Protein AF-A0A2R5G4H1-F1 (afdb_monomer_lite)

Foldseek 3Di:
DVVVVVVVVVVVLLVVLCVQLVVLVVLLVVCCVPPNCPDPSSVVSVVVSLLSSCVRQPVPLSCQAVNDPDHLVVVVVCVVPPPDDPDDDDDDSPPSSVVSVVVSVVSVVVSD

Radius of gyration: 16.85 Å; chains: 1; bounding box: 30×51×39 Å

pLDDT: mean 74.53, std 14.51, range [41.81, 90.62]

Organism: NCBI:txid2315210

Structure (mmCIF, N/CA/C/O backbone):
data_AF-A0A2R5G4H1-F1
#
_entry.id   AF-A0A2R5G4H1-F1
#
loop_
_atom_site.group_PDB
_atom_site.id
_atom_site.type_symbol
_atom_site.label_atom_id
_atom_site.label_alt_id
_atom_site.label_comp_id
_atom_site.label_asym_id
_atom_site.label_entity_id
_atom_site.label_seq_id
_atom_site.pdbx_PDB_ins_code
_atom_site.Cartn_x
_atom_site.Cartn_y
_atom_site.Cartn_z
_atom_site.occupancy
_atom_site.B_iso_or_equiv
_atom_site.auth_seq_id
_atom_site.auth_comp_id
_atom_site.auth_asym_id
_atom_site.auth_atom_id
_atom_site.pdbx_PDB_model_num
ATOM 1 N N . MET A 1 1 ? -12.352 -25.329 21.732 1.00 49.25 1 MET A N 1
ATOM 2 C CA . MET A 1 1 ? -12.285 -25.349 20.250 1.00 49.25 1 MET A CA 1
ATOM 3 C C . MET A 1 1 ? -12.526 -23.955 19.642 1.00 49.25 1 MET A C 1
ATOM 5 O O . MET A 1 1 ? -13.109 -23.843 18.576 1.00 49.25 1 MET A O 1
ATOM 9 N N . GLU A 1 2 ? -12.055 -22.872 20.271 1.00 50.00 2 GLU A N 1
ATOM 10 C CA . GLU A 1 2 ? -12.323 -21.496 19.797 1.00 50.00 2 GLU A CA 1
ATOM 11 C C . GLU A 1 2 ? -11.185 -20.906 18.943 1.00 50.00 2 GLU A C 1
ATOM 13 O O . GLU A 1 2 ? -11.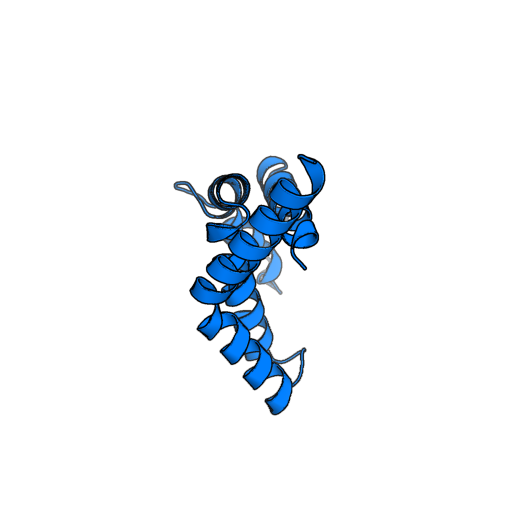409 -20.008 18.134 1.00 50.00 2 GLU A O 1
ATOM 18 N N . TRP A 1 3 ? -9.974 -21.466 19.041 1.00 44.75 3 TRP A N 1
ATOM 19 C CA . TRP A 1 3 ? -8.781 -20.977 18.337 1.00 44.75 3 TRP A CA 1
ATOM 20 C C . T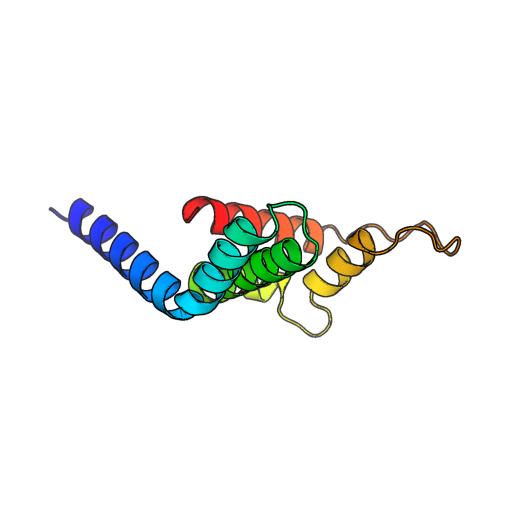RP A 1 3 ? -8.837 -21.158 16.810 1.00 44.75 3 TRP A C 1
ATOM 22 O O . TRP A 1 3 ? -8.371 -20.297 16.067 1.00 44.75 3 TRP A O 1
ATOM 32 N N . LEU A 1 4 ? -9.459 -22.238 16.322 1.00 47.94 4 LEU A N 1
ATOM 33 C CA . LEU A 1 4 ? -9.569 -22.515 14.883 1.00 47.94 4 LEU A CA 1
ATOM 34 C C . LEU A 1 4 ? -10.549 -21.559 14.183 1.00 47.94 4 LEU A C 1
ATOM 36 O O . LEU A 1 4 ? -10.274 -21.099 13.079 1.00 47.94 4 LEU A O 1
ATOM 40 N N . ALA A 1 5 ? -11.638 -21.171 14.855 1.00 50.50 5 ALA A N 1
ATOM 41 C CA . ALA A 1 5 ? -12.638 -20.259 14.299 1.00 50.50 5 ALA A CA 1
ATOM 42 C C . ALA A 1 5 ? -12.105 -18.824 14.115 1.00 50.50 5 ALA A C 1
ATOM 44 O O . ALA A 1 5 ? -12.515 -18.134 13.182 1.00 50.50 5 ALA A O 1
ATOM 45 N N . GLY A 1 6 ? -11.183 -18.370 14.974 1.00 50.78 6 GLY A N 1
ATOM 46 C CA . GLY A 1 6 ? -10.519 -17.068 14.824 1.00 50.78 6 GLY A CA 1
ATOM 47 C C . GLY A 1 6 ? -9.543 -17.030 13.641 1.00 50.78 6 GLY A C 1
ATOM 48 O O . GLY A 1 6 ? -9.508 -16.058 12.881 1.00 50.78 6 GLY A O 1
ATOM 49 N N . LEU A 1 7 ? -8.803 -18.122 13.432 1.00 53.88 7 LEU A N 1
ATOM 50 C CA . LEU A 1 7 ? -7.891 -18.295 12.297 1.00 53.88 7 LEU A CA 1
ATOM 51 C C . LEU A 1 7 ? -8.644 -18.368 10.964 1.00 53.88 7 LEU A C 1
ATOM 53 O O . LEU A 1 7 ? -8.254 -17.701 10.005 1.00 53.88 7 LEU A O 1
ATOM 57 N N . GLN A 1 8 ? -9.753 -19.107 10.926 1.00 51.53 8 GLN A N 1
ATOM 58 C CA . GLN A 1 8 ? -10.575 -19.275 9.728 1.00 51.53 8 GLN A CA 1
ATOM 59 C C . GLN A 1 8 ? -11.243 -17.958 9.305 1.00 51.53 8 GLN A C 1
ATOM 61 O O . GLN A 1 8 ? -11.135 -17.570 8.145 1.00 51.53 8 GLN A O 1
ATOM 66 N N . ARG A 1 9 ? -11.782 -17.180 10.259 1.00 52.53 9 ARG A N 1
ATOM 67 C CA . ARG A 1 9 ? -12.307 -15.826 9.990 1.00 52.53 9 ARG A CA 1
ATOM 68 C C . ARG A 1 9 ? -11.234 -14.869 9.482 1.00 52.53 9 ARG A C 1
ATOM 70 O O . ARG A 1 9 ? -11.504 -14.075 8.590 1.00 52.53 9 ARG A O 1
ATOM 77 N N . SER A 1 10 ? -10.014 -14.952 10.012 1.00 55.12 10 SER A N 1
ATOM 78 C CA . SER A 1 10 ? -8.883 -14.128 9.557 1.00 55.12 10 SER A CA 1
ATOM 79 C C . SER A 1 10 ? -8.422 -14.511 8.148 1.00 55.12 10 SER A C 1
ATOM 81 O O . SER A 1 10 ? -7.904 -13.677 7.409 1.00 55.12 10 SER A O 1
ATOM 83 N N . PHE A 1 11 ? -8.578 -15.777 7.763 1.00 53.94 11 PHE A N 1
ATOM 84 C CA . PHE A 1 11 ? -8.262 -16.264 6.423 1.00 53.94 11 PHE A CA 1
ATOM 85 C C . PHE A 1 11 ? -9.349 -15.884 5.407 1.00 53.94 11 PHE A C 1
ATOM 87 O O . PHE A 1 11 ? -9.037 -15.433 4.308 1.00 53.94 11 PHE A O 1
ATOM 94 N N . GLU A 1 12 ? -10.623 -15.989 5.789 1.00 54.44 12 GLU A N 1
ATOM 95 C CA . GLU A 1 12 ? -11.765 -15.583 4.963 1.00 54.44 12 GLU A CA 1
ATOM 96 C C . GLU A 1 12 ? -11.807 -14.069 4.744 1.00 54.44 12 GLU A C 1
ATOM 98 O O . GLU A 1 12 ? -11.993 -13.642 3.608 1.00 54.44 12 GLU A O 1
ATOM 103 N N . ARG A 1 13 ? -11.533 -13.253 5.774 1.00 53.84 13 ARG A N 1
ATOM 104 C CA . ARG A 1 13 ? -11.431 -11.790 5.626 1.00 53.84 13 ARG A CA 1
ATOM 105 C C . ARG A 1 13 ? -10.323 -11.403 4.645 1.00 53.84 13 ARG A C 1
ATOM 107 O O . ARG A 1 13 ? -10.598 -10.754 3.644 1.00 53.84 13 ARG A O 1
ATOM 114 N N . ARG A 1 14 ? -9.120 -11.971 4.825 1.00 56.69 14 ARG A N 1
ATOM 115 C CA . ARG A 1 14 ? -7.990 -11.823 3.887 1.00 56.69 14 ARG A CA 1
ATOM 116 C C . ARG A 1 14 ? -8.351 -12.202 2.450 1.00 56.69 14 ARG A C 1
ATOM 118 O O . ARG A 1 14 ? -7.894 -11.551 1.515 1.00 56.69 14 ARG A O 1
ATOM 125 N N . ARG A 1 15 ? -9.154 -13.251 2.260 1.00 56.19 15 ARG A N 1
ATOM 126 C CA . ARG A 1 15 ? -9.572 -13.728 0.935 1.00 56.19 15 ARG A CA 1
ATOM 127 C C . ARG A 1 15 ? -10.634 -12.831 0.295 1.00 56.19 15 ARG A C 1
ATOM 129 O O . ARG A 1 15 ? -10.554 -12.581 -0.902 1.00 56.19 15 ARG A O 1
ATOM 136 N N . VAL A 1 16 ? -11.593 -12.336 1.077 1.00 55.69 16 VAL A N 1
ATOM 137 C CA . VAL A 1 16 ? -12.634 -11.398 0.622 1.00 55.69 16 VAL A CA 1
ATOM 138 C C . VAL A 1 16 ? -12.026 -10.036 0.279 1.00 55.69 16 VAL A C 1
ATOM 140 O O . VAL A 1 16 ? -12.352 -9.461 -0.754 1.00 55.69 16 VAL A O 1
ATOM 143 N N . GLU A 1 17 ? -11.077 -9.557 1.080 1.00 57.84 17 GLU A N 1
ATOM 144 C CA . GLU A 1 17 ? -10.439 -8.246 0.904 1.00 57.84 17 GLU A CA 1
ATOM 145 C C . GLU A 1 17 ? -9.398 -8.255 -0.226 1.00 57.84 17 GLU A C 1
ATOM 147 O O . GLU A 1 17 ? -9.351 -7.320 -1.023 1.00 57.84 17 GLU A O 1
ATOM 152 N N . ARG A 1 18 ? -8.654 -9.360 -0.418 1.00 59.53 18 ARG A N 1
ATOM 153 C CA . ARG A 1 18 ? -7.914 -9.582 -1.678 1.00 59.53 18 ARG A CA 1
ATOM 154 C C . ARG A 1 18 ? -8.848 -9.712 -2.881 1.00 59.53 18 ARG A C 1
ATOM 156 O O . ARG A 1 18 ? -8.440 -9.374 -3.982 1.00 59.53 18 ARG A O 1
ATOM 163 N N . GLY A 1 19 ? -10.079 -10.183 -2.684 1.00 65.69 19 GLY A N 1
ATOM 164 C CA . GLY A 1 19 ? -11.121 -10.195 -3.710 1.00 65.69 19 GLY A CA 1
ATOM 165 C C . GLY A 1 19 ? -11.527 -8.787 -4.151 1.00 65.69 19 GLY A C 1
ATOM 166 O O . GLY A 1 19 ? -11.639 -8.549 -5.349 1.00 65.69 19 GLY A O 1
ATOM 167 N N . ALA A 1 20 ? -11.668 -7.849 -3.208 1.00 72.31 20 ALA A N 1
ATOM 168 C CA . ALA A 1 20 ? -11.961 -6.441 -3.497 1.00 72.31 20 ALA A CA 1
ATOM 169 C C . ALA A 1 20 ? -10.808 -5.738 -4.235 1.00 72.31 20 ALA A C 1
ATOM 171 O O . ALA A 1 20 ? -11.042 -4.921 -5.119 1.00 72.31 20 ALA A O 1
ATOM 172 N N . CYS A 1 21 ? -9.563 -6.112 -3.927 1.00 83.88 21 CYS A N 1
ATOM 173 C CA . CYS A 1 21 ? -8.363 -5.569 -4.570 1.00 83.88 21 CYS A CA 1
ATOM 174 C C . CYS A 1 21 ? -7.808 -6.445 -5.701 1.00 83.88 21 CYS A C 1
ATOM 176 O O . CYS A 1 21 ? -6.673 -6.232 -6.133 1.00 83.88 21 CYS A O 1
ATOM 178 N N . LYS A 1 22 ? -8.570 -7.441 -6.173 1.00 82.94 22 LYS A N 1
ATOM 179 C CA . LYS A 1 22 ? -8.073 -8.479 -7.087 1.00 82.94 22 LYS A CA 1
ATOM 180 C C . LYS A 1 22 ? -7.536 -7.892 -8.388 1.00 82.94 22 LYS A C 1
ATOM 182 O O . LYS A 1 22 ? -6.494 -8.334 -8.857 1.00 82.94 22 LYS A O 1
ATOM 187 N N . ASP A 1 23 ? -8.201 -6.871 -8.918 1.00 84.75 23 ASP A N 1
ATOM 188 C CA . ASP A 1 23 ? -7.793 -6.217 -10.161 1.00 84.75 23 ASP A CA 1
ATOM 189 C C . ASP A 1 23 ? -6.476 -5.447 -9.990 1.00 84.75 23 ASP A C 1
ATOM 191 O O . ASP A 1 23 ? -5.613 -5.495 -10.862 1.00 84.75 23 ASP A O 1
ATOM 195 N N . ALA A 1 24 ? -6.265 -4.804 -8.835 1.00 83.75 24 ALA A N 1
ATOM 196 C CA . ALA A 1 24 ? -5.017 -4.104 -8.531 1.00 83.75 24 ALA A CA 1
ATOM 197 C C . ALA A 1 24 ? -3.843 -5.078 -8.327 1.00 83.75 24 ALA A C 1
ATOM 199 O O . ALA A 1 24 ? -2.729 -4.809 -8.781 1.00 83.75 24 ALA A O 1
ATOM 200 N N . VAL A 1 25 ? -4.098 -6.225 -7.684 1.00 84.12 25 VAL A N 1
ATOM 201 C CA . VAL A 1 25 ? -3.116 -7.312 -7.539 1.00 84.12 25 VAL A CA 1
ATOM 202 C C . VAL A 1 25 ? -2.763 -7.887 -8.913 1.00 84.12 25 VAL A C 1
ATOM 204 O O . VAL A 1 25 ? -1.585 -7.953 -9.256 1.00 84.12 25 VAL A O 1
ATOM 207 N N . ALA A 1 26 ? -3.769 -8.230 -9.722 1.00 85.62 26 ALA A N 1
ATOM 208 C CA . ALA A 1 26 ? -3.577 -8.807 -11.050 1.00 85.62 26 ALA A CA 1
ATOM 209 C C . ALA A 1 26 ? -2.824 -7.854 -11.989 1.00 85.62 26 ALA A C 1
ATOM 211 O O . ALA A 1 26 ? -1.864 -8.267 -12.632 1.00 85.62 26 ALA A O 1
ATOM 212 N N . ALA A 1 27 ? -3.189 -6.568 -12.012 1.00 85.06 27 ALA A N 1
ATOM 213 C CA . ALA A 1 27 ? -2.502 -5.564 -12.820 1.00 85.06 27 ALA A CA 1
ATOM 214 C C . ALA A 1 27 ? -1.025 -5.420 -12.420 1.00 85.06 27 ALA A C 1
ATOM 216 O O . ALA A 1 27 ? -0.149 -5.291 -13.276 1.00 85.06 27 ALA A O 1
ATOM 217 N N . ARG A 1 28 ? -0.710 -5.472 -11.118 1.00 87.06 28 ARG A N 1
ATOM 218 C CA . ARG A 1 28 ? 0.685 -5.457 -10.667 1.00 87.06 28 ARG A CA 1
ATOM 219 C C . ARG A 1 28 ? 1.421 -6.732 -11.080 1.00 87.06 28 ARG A C 1
ATOM 221 O O . ARG A 1 28 ? 2.551 -6.621 -11.544 1.00 87.06 28 ARG A O 1
ATOM 228 N N . GLU A 1 29 ? 0.838 -7.912 -10.886 1.00 87.75 29 GLU A N 1
ATOM 229 C CA . GLU A 1 29 ? 1.462 -9.184 -11.280 1.00 87.75 29 GLU A CA 1
ATOM 230 C C . GLU A 1 29 ? 1.739 -9.230 -12.786 1.00 87.75 29 GLU A C 1
ATOM 232 O O . GLU A 1 29 ? 2.850 -9.568 -13.195 1.00 87.75 29 GLU A O 1
ATOM 237 N N . GLU A 1 30 ? 0.780 -8.787 -13.600 1.00 89.31 30 GLU A N 1
ATOM 238 C CA . GLU A 1 30 ? 0.942 -8.633 -15.045 1.00 89.31 30 GLU A CA 1
ATOM 239 C C . GLU A 1 30 ? 2.060 -7.639 -15.383 1.00 89.31 30 GLU A C 1
ATOM 241 O O . GLU A 1 30 ? 2.905 -7.913 -16.237 1.00 89.31 30 GLU A O 1
ATOM 246 N N . CYS A 1 31 ? 2.129 -6.505 -14.685 1.00 89.88 31 CYS A N 1
ATOM 247 C CA . CYS A 1 31 ? 3.209 -5.549 -14.890 1.00 89.88 31 CYS A CA 1
ATOM 248 C C . CYS A 1 31 ? 4.577 -6.148 -14.544 1.00 89.88 31 CYS A C 1
ATOM 250 O O . CYS A 1 31 ? 5.525 -5.997 -15.311 1.00 89.88 31 CYS A O 1
ATOM 252 N N . LEU A 1 32 ? 4.686 -6.859 -13.417 1.00 88.12 32 LEU A N 1
ATOM 253 C CA . LEU A 1 32 ? 5.929 -7.510 -13.003 1.00 88.12 32 LEU A CA 1
ATOM 254 C C . LEU A 1 32 ? 6.392 -8.549 -14.023 1.00 88.12 32 LEU A C 1
ATOM 256 O O . LEU A 1 32 ? 7.589 -8.622 -14.296 1.00 88.12 32 LEU A O 1
ATOM 260 N N . ALA A 1 33 ? 5.457 -9.312 -14.592 1.00 89.12 33 ALA A N 1
ATOM 261 C CA . ALA A 1 33 ? 5.747 -10.305 -15.618 1.00 89.12 33 ALA A CA 1
ATOM 262 C C . ALA A 1 33 ? 6.239 -9.673 -16.932 1.00 89.12 33 ALA A C 1
ATOM 264 O O . ALA A 1 33 ? 7.121 -10.232 -17.577 1.00 89.12 33 ALA A O 1
ATOM 265 N N . ASN A 1 34 ? 5.699 -8.511 -17.313 1.00 90.62 34 ASN A N 1
ATOM 266 C CA . ASN A 1 34 ? 5.988 -7.879 -18.604 1.00 90.62 34 ASN A CA 1
ATOM 267 C C . ASN A 1 34 ? 7.138 -6.857 -18.570 1.00 90.62 34 ASN A C 1
ATOM 269 O O . ASN A 1 34 ? 7.842 -6.697 -19.564 1.00 90.62 34 ASN A O 1
ATOM 273 N N . TYR A 1 35 ? 7.328 -6.150 -17.453 1.00 88.06 35 TYR A N 1
ATOM 274 C CA . TYR A 1 35 ? 8.209 -4.975 -17.374 1.00 88.06 35 TYR A CA 1
ATOM 275 C C . TYR A 1 35 ? 9.222 -5.022 -16.223 1.00 88.06 35 TYR A C 1
ATOM 277 O O . TYR A 1 35 ? 10.088 -4.152 -16.142 1.00 88.06 35 TYR A O 1
ATOM 285 N N . GLY A 1 36 ? 9.134 -6.013 -15.331 1.00 80.31 36 GLY A N 1
ATOM 286 C CA . GLY A 1 36 ? 10.021 -6.132 -14.174 1.00 80.31 36 GLY A CA 1
ATOM 287 C C . GLY A 1 36 ? 9.710 -5.150 -13.034 1.00 80.31 36 GLY A C 1
ATOM 288 O O . GLY A 1 36 ? 8.947 -4.194 -13.165 1.00 80.31 36 GLY A O 1
ATOM 289 N N . ALA A 1 37 ? 10.297 -5.408 -11.861 1.00 76.69 37 ALA A N 1
ATOM 290 C CA . ALA A 1 37 ? 9.940 -4.732 -10.608 1.00 76.69 37 ALA A CA 1
ATOM 291 C C . ALA A 1 37 ? 10.309 -3.243 -10.534 1.00 76.69 37 ALA A C 1
ATOM 293 O O . ALA A 1 37 ? 9.702 -2.518 -9.746 1.00 76.69 37 ALA A O 1
ATOM 294 N N . GLU A 1 38 ? 11.276 -2.802 -11.336 1.00 79.06 38 GLU A N 1
ATOM 295 C CA . GLU A 1 38 ? 11.814 -1.436 -11.306 1.00 79.06 38 GLU A CA 1
ATOM 296 C C . GLU A 1 38 ? 11.100 -0.487 -12.274 1.00 79.06 38 GLU A C 1
ATOM 298 O O . GLU A 1 38 ? 11.324 0.721 -12.242 1.00 79.06 38 GLU A O 1
ATOM 303 N N . SER A 1 39 ? 10.187 -1.000 -13.105 1.00 83.81 39 SER A N 1
ATOM 304 C CA . SER A 1 39 ? 9.368 -0.155 -13.969 1.00 83.81 39 SER A CA 1
ATOM 305 C C . SER A 1 39 ? 8.529 0.821 -13.136 1.00 83.81 39 SER A C 1
ATOM 307 O O . SER A 1 39 ? 7.855 0.441 -12.168 1.00 83.81 39 SER A O 1
ATOM 309 N N . SER A 1 40 ? 8.523 2.095 -13.537 1.00 81.50 40 SER A N 1
ATOM 310 C CA . SER A 1 40 ? 7.714 3.144 -12.905 1.00 81.50 40 SER A CA 1
ATOM 311 C C . SER A 1 40 ? 6.218 2.805 -12.930 1.00 81.50 40 SER A C 1
ATOM 313 O O . SER A 1 40 ? 5.496 3.097 -11.973 1.00 81.50 40 SER A O 1
ATOM 315 N N . LEU A 1 41 ? 5.758 2.096 -13.969 1.00 81.62 41 LEU A N 1
ATOM 316 C CA . LEU A 1 41 ? 4.399 1.561 -14.060 1.00 81.62 41 LEU A CA 1
ATOM 317 C C . LEU A 1 41 ? 4.129 0.532 -12.954 1.00 81.62 41 LEU A C 1
ATOM 319 O O . LEU A 1 41 ? 3.126 0.631 -12.248 1.00 81.62 41 LEU A O 1
ATOM 323 N N . CYS A 1 42 ? 5.041 -0.421 -12.753 1.00 81.56 42 CYS A N 1
ATOM 324 C CA . CYS A 1 42 ? 4.868 -1.469 -11.747 1.00 81.56 42 CYS A CA 1
ATOM 325 C C . CYS A 1 42 ? 4.959 -0.904 -10.331 1.00 81.56 42 CYS A C 1
ATOM 327 O O . CYS A 1 42 ? 4.246 -1.359 -9.436 1.00 81.56 42 CYS A O 1
ATOM 329 N N . THR A 1 43 ? 5.766 0.139 -10.135 1.00 81.31 43 THR A N 1
ATOM 330 C CA . THR A 1 43 ? 5.807 0.903 -8.886 1.00 81.31 43 THR A CA 1
ATOM 331 C C . THR A 1 43 ? 4.462 1.573 -8.601 1.00 81.31 43 THR A C 1
ATOM 333 O O . THR A 1 43 ? 3.931 1.420 -7.499 1.00 81.31 43 THR A O 1
ATOM 336 N N . ARG A 1 44 ? 3.843 2.232 -9.591 1.00 84.62 44 ARG A N 1
ATOM 337 C CA . ARG A 1 44 ? 2.502 2.832 -9.444 1.00 84.62 44 ARG A CA 1
ATOM 338 C C . ARG A 1 44 ? 1.430 1.791 -9.129 1.00 84.62 44 ARG A C 1
ATOM 340 O O . ARG A 1 44 ? 0.634 1.998 -8.217 1.00 84.62 44 ARG A O 1
ATOM 347 N N . LEU A 1 45 ? 1.439 0.656 -9.825 1.00 85.19 45 LEU A N 1
ATOM 348 C CA . LEU A 1 45 ? 0.482 -0.431 -9.593 1.00 85.19 45 LEU A CA 1
ATOM 349 C C . LEU A 1 45 ? 0.676 -1.084 -8.219 1.00 85.19 45 LEU A C 1
ATOM 351 O O . LEU A 1 45 ? -0.296 -1.354 -7.522 1.00 85.19 45 LEU A O 1
ATOM 355 N N . LYS A 1 46 ? 1.922 -1.239 -7.763 1.00 84.56 46 LYS A N 1
ATOM 356 C CA . LYS A 1 46 ? 2.243 -1.698 -6.404 1.00 84.56 46 LYS A CA 1
ATOM 357 C C . LYS A 1 46 ? 1.748 -0.733 -5.328 1.00 84.56 46 LYS A C 1
ATOM 359 O O . LYS A 1 46 ? 1.303 -1.178 -4.271 1.00 84.56 46 LYS A O 1
ATOM 364 N N . LEU A 1 47 ? 1.817 0.575 -5.566 1.00 83.69 47 LEU A N 1
ATOM 365 C CA . LEU A 1 47 ? 1.247 1.569 -4.654 1.00 83.69 47 LEU A CA 1
ATOM 366 C C . LEU A 1 47 ? -0.287 1.515 -4.650 1.00 83.69 47 LEU A C 1
ATOM 368 O O . LEU A 1 47 ? -0.884 1.559 -3.576 1.00 83.69 47 LEU A O 1
ATOM 372 N N . ALA A 1 48 ? -0.916 1.358 -5.817 1.00 84.88 48 ALA A N 1
ATOM 373 C CA . ALA A 1 48 ? -2.366 1.206 -5.937 1.00 84.88 48 ALA A CA 1
ATOM 374 C C . ALA A 1 48 ? -2.878 -0.056 -5.218 1.00 84.88 48 ALA A C 1
ATOM 376 O O . ALA A 1 48 ? -3.831 0.026 -4.443 1.00 84.88 48 ALA A O 1
ATOM 377 N N . GLU A 1 49 ? -2.197 -1.193 -5.393 1.00 86.19 49 GLU A N 1
ATOM 378 C CA . GLU A 1 49 ? -2.469 -2.437 -4.663 1.00 86.19 49 GLU A CA 1
ATOM 379 C C . GLU A 1 49 ? -2.387 -2.207 -3.150 1.00 86.19 49 GLU A C 1
ATOM 381 O O . GLU A 1 49 ? -3.343 -2.475 -2.425 1.00 86.19 49 GLU A O 1
ATOM 386 N N . LYS A 1 50 ? -1.267 -1.656 -2.665 1.00 84.38 50 LYS A N 1
ATOM 387 C CA . LYS A 1 50 ? -1.066 -1.389 -1.234 1.00 84.38 50 LYS A CA 1
ATOM 388 C C . LYS A 1 50 ? -2.117 -0.450 -0.658 1.00 84.38 50 LYS A C 1
ATOM 390 O O . LYS A 1 50 ? -2.535 -0.655 0.477 1.00 84.38 50 LYS A O 1
ATOM 395 N N . ARG A 1 51 ? -2.543 0.562 -1.417 1.00 86.12 51 ARG A N 1
ATOM 396 C CA . ARG A 1 51 ? -3.599 1.491 -1.005 1.00 86.12 51 ARG A CA 1
ATOM 397 C C . ARG A 1 51 ? -4.936 0.771 -0.845 1.00 86.12 51 ARG A C 1
ATOM 399 O O . ARG A 1 51 ? -5.577 0.946 0.184 1.00 86.12 51 ARG A O 1
ATOM 406 N N . CYS A 1 52 ? -5.318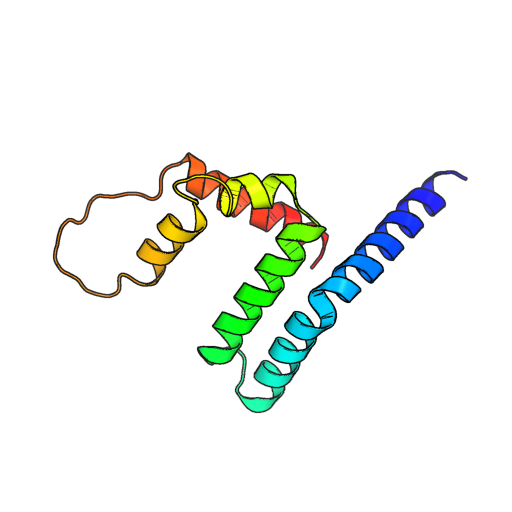 -0.049 -1.821 1.00 86.50 52 CYS A N 1
ATOM 407 C CA . CYS A 1 52 ? -6.550 -0.830 -1.751 1.00 86.50 52 CYS A CA 1
ATOM 408 C C . CYS A 1 52 ? -6.514 -1.811 -0.568 1.00 86.50 52 CYS A C 1
ATOM 410 O O . CYS A 1 52 ? -7.426 -1.851 0.254 1.00 86.50 52 CYS A O 1
ATOM 412 N N . LEU A 1 53 ? -5.410 -2.550 -0.418 1.00 85.25 53 LEU A N 1
ATOM 413 C CA . LEU A 1 53 ? -5.229 -3.474 0.701 1.00 85.25 53 LEU A CA 1
ATOM 414 C C . LEU A 1 53 ? -5.280 -2.747 2.049 1.00 85.25 53 LEU A C 1
ATOM 416 O O . LEU A 1 53 ? -5.891 -3.250 2.985 1.00 85.25 53 LEU A O 1
ATOM 420 N N . ALA A 1 54 ? -4.679 -1.562 2.148 1.00 87.06 54 ALA A N 1
ATOM 421 C CA . ALA A 1 54 ? -4.716 -0.743 3.353 1.00 87.06 54 ALA A CA 1
ATOM 422 C C . ALA A 1 54 ? -6.133 -0.293 3.718 1.00 87.06 54 ALA A C 1
ATOM 424 O O . ALA A 1 54 ? -6.492 -0.342 4.890 1.00 87.06 54 ALA A O 1
ATOM 425 N N . GLU A 1 55 ? -6.925 0.132 2.735 1.00 86.94 55 GLU A N 1
ATOM 426 C CA . GLU A 1 55 ? -8.303 0.585 2.942 1.00 86.94 55 GLU A CA 1
ATOM 427 C C . GLU A 1 55 ? -9.175 -0.506 3.571 1.00 86.94 55 GLU A C 1
ATOM 429 O O . GLU A 1 55 ? -9.937 -0.234 4.498 1.00 86.94 55 GLU A O 1
ATOM 434 N N . HIS A 1 56 ? -9.008 -1.749 3.117 1.00 84.38 56 HIS A N 1
ATOM 435 C CA . HIS A 1 56 ? -9.792 -2.879 3.600 1.00 84.38 56 HIS A CA 1
ATOM 436 C C . HIS A 1 56 ? -9.208 -3.513 4.875 1.00 84.38 56 HIS A C 1
ATOM 438 O O . HIS A 1 56 ? -9.900 -3.625 5.883 1.00 84.38 56 HIS A O 1
ATOM 444 N N . LEU A 1 57 ? -7.915 -3.851 4.878 1.00 84.00 57 LEU A N 1
ATOM 445 C CA . LEU A 1 57 ? -7.280 -4.625 5.956 1.00 84.00 57 LEU A CA 1
ATOM 446 C C . LEU A 1 57 ? -6.857 -3.774 7.161 1.00 84.00 57 LEU A C 1
ATOM 448 O O . LEU A 1 57 ? -6.739 -4.286 8.278 1.00 84.00 57 LEU A O 1
ATOM 452 N N . CYS A 1 58 ? -6.595 -2.487 6.932 1.00 87.19 58 CYS A N 1
ATOM 453 C CA . CYS A 1 58 ? -6.029 -1.553 7.905 1.00 87.19 58 CYS A CA 1
ATOM 454 C C . CYS A 1 58 ? -6.782 -0.207 7.903 1.00 87.19 58 CYS A C 1
ATOM 456 O O . CYS A 1 58 ? -6.147 0.844 7.789 1.00 87.19 58 CYS A O 1
ATOM 458 N N . PRO A 1 59 ? -8.126 -0.183 8.030 1.00 86.19 59 PRO A N 1
ATOM 459 C CA . PRO A 1 59 ? -8.928 1.024 7.798 1.00 86.19 59 PRO A CA 1
ATOM 460 C C . PRO A 1 59 ? -8.568 2.173 8.749 1.00 86.19 59 PRO A C 1
ATOM 462 O O . PRO A 1 59 ? -8.635 3.347 8.382 1.00 86.19 59 PRO A O 1
ATOM 465 N N . ARG A 1 60 ? -8.140 1.856 9.977 1.00 87.06 60 ARG A N 1
ATOM 466 C CA . ARG A 1 60 ? -7.712 2.856 10.961 1.00 87.06 60 ARG A CA 1
ATOM 467 C C . ARG A 1 60 ? -6.415 3.538 10.529 1.00 87.06 60 ARG A C 1
ATOM 469 O O . ARG A 1 60 ? -6.347 4.766 10.514 1.00 87.06 60 ARG A O 1
ATOM 476 N N . GLU A 1 61 ? -5.395 2.758 10.195 1.00 89.44 61 GLU A N 1
ATOM 477 C CA . GLU A 1 61 ? -4.089 3.256 9.766 1.00 89.44 61 GLU A CA 1
ATOM 478 C C . GLU A 1 61 ? -4.198 3.934 8.392 1.00 89.44 61 GLU A C 1
ATOM 480 O O . GLU A 1 61 ? -3.585 4.977 8.165 1.00 89.44 61 GLU A O 1
ATOM 485 N N . PHE A 1 62 ? -5.056 3.410 7.511 1.00 88.25 62 PHE A N 1
ATOM 486 C CA . PHE A 1 62 ? -5.397 4.019 6.230 1.00 88.25 62 PHE A CA 1
ATOM 487 C C . PHE A 1 62 ? -5.954 5.428 6.420 1.00 88.25 62 PHE A C 1
ATOM 489 O O . PHE A 1 62 ? -5.436 6.365 5.825 1.00 88.25 62 PHE A O 1
ATOM 496 N N . LEU A 1 63 ? -6.947 5.625 7.292 1.00 87.00 63 LEU A N 1
ATOM 497 C CA . LEU A 1 63 ? -7.507 6.957 7.543 1.00 87.00 63 LEU A CA 1
ATOM 498 C C . LEU A 1 63 ? -6.493 7.915 8.179 1.00 87.00 63 LEU A C 1
ATOM 500 O O . LEU A 1 63 ? -6.547 9.118 7.940 1.00 87.00 63 LEU A O 1
ATOM 504 N N . GLN A 1 64 ? -5.549 7.411 8.973 1.00 86.00 64 GLN A N 1
ATOM 505 C CA . GLN A 1 64 ? -4.486 8.243 9.540 1.00 86.00 64 GLN A CA 1
ATOM 506 C C . GLN A 1 64 ? -3.446 8.670 8.501 1.00 86.00 64 GLN A C 1
ATOM 508 O O . GLN A 1 64 ? -2.851 9.739 8.647 1.00 86.00 64 GLN A O 1
ATOM 513 N N . PHE A 1 65 ? -3.219 7.845 7.478 1.00 86.56 65 PHE A N 1
ATOM 514 C CA . PHE A 1 65 ? -2.211 8.090 6.454 1.00 86.56 65 PHE A CA 1
ATOM 515 C C 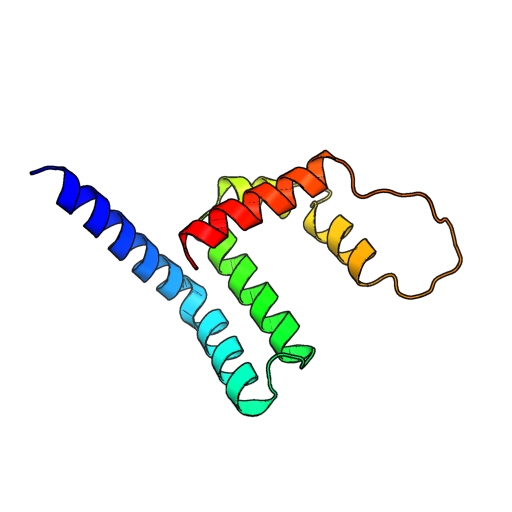. PHE A 1 65 ? -2.772 8.790 5.202 1.00 86.56 65 PHE A C 1
ATOM 517 O O . PHE A 1 65 ? -2.209 9.787 4.748 1.00 86.56 65 PHE A O 1
ATOM 524 N N . TYR A 1 66 ? -3.897 8.305 4.676 1.00 85.12 66 TYR A N 1
ATOM 525 C CA . TYR A 1 66 ? -4.591 8.798 3.481 1.00 85.12 66 TYR A CA 1
ATOM 526 C C . TYR A 1 66 ? -5.779 9.721 3.781 1.00 85.12 66 TYR A C 1
ATOM 528 O O . TYR A 1 66 ? -6.281 10.371 2.866 1.00 85.12 66 TYR A O 1
ATOM 536 N N . GLY A 1 67 ? -6.256 9.784 5.025 1.00 81.06 67 GLY A N 1
ATOM 537 C CA . GLY A 1 67 ? -7.409 10.604 5.397 1.00 81.06 67 GLY A CA 1
ATOM 538 C C . GLY A 1 67 ? -7.058 12.030 5.836 1.00 81.06 67 GLY A C 1
ATOM 539 O O . GLY A 1 67 ? -5.919 12.356 6.175 1.00 81.06 67 GLY A O 1
ATOM 540 N N . GLY A 1 68 ? -8.086 12.884 5.871 1.00 74.12 68 GLY A N 1
ATOM 541 C CA . GLY A 1 68 ? -8.005 14.279 6.315 1.00 74.12 68 GLY A CA 1
ATOM 542 C C . GLY A 1 68 ? -7.791 15.295 5.187 1.00 74.12 68 GLY A C 1
ATOM 543 O O . GLY A 1 68 ? -7.655 14.949 4.021 1.00 74.12 68 GLY A O 1
ATOM 544 N N . THR A 1 69 ? -7.769 16.582 5.544 1.00 66.62 69 THR A N 1
ATOM 545 C CA . THR A 1 69 ? -7.602 17.706 4.598 1.00 66.62 69 THR A CA 1
ATOM 546 C C . THR A 1 69 ? -6.170 17.862 4.078 1.00 66.62 69 THR A C 1
ATOM 548 O O . THR A 1 69 ? -5.953 18.471 3.034 1.00 66.62 69 THR A O 1
ATOM 551 N N . LYS A 1 70 ? -5.185 17.311 4.798 1.00 70.56 70 LYS A N 1
ATOM 552 C CA . LYS A 1 70 ? -3.776 17.209 4.393 1.00 70.56 70 LYS A CA 1
ATOM 553 C C . LYS A 1 70 ? -3.282 15.794 4.707 1.00 70.56 70 LYS A C 1
ATOM 555 O O . LYS A 1 70 ? -2.726 15.586 5.789 1.00 70.56 70 LYS A O 1
ATOM 560 N N . PRO A 1 71 ? -3.539 14.816 3.826 1.00 79.56 71 PRO A N 1
ATOM 561 C CA . PRO A 1 71 ? -3.146 13.442 4.084 1.00 79.56 71 PRO A CA 1
ATOM 562 C C . PRO A 1 71 ? -1.622 13.325 4.118 1.00 79.56 71 PRO A C 1
ATOM 564 O O . PRO A 1 71 ? -0.908 13.962 3.338 1.00 79.56 71 PRO A O 1
ATOM 567 N N . CYS A 1 72 ? -1.121 12.494 5.030 1.00 83.94 72 CYS A N 1
ATOM 568 C CA . CYS A 1 72 ? 0.306 12.218 5.150 1.00 83.94 72 CYS A CA 1
ATOM 569 C C . CYS A 1 72 ? 0.881 11.586 3.878 1.00 83.94 72 CYS A C 1
ATOM 571 O O . CYS A 1 72 ? 2.052 11.815 3.592 1.00 83.94 72 CYS A O 1
ATOM 573 N N . ALA A 1 73 ? 0.054 10.887 3.093 1.00 82.62 73 ALA A N 1
ATOM 574 C CA . ALA A 1 73 ? 0.401 10.407 1.759 1.00 82.62 73 ALA A CA 1
ATOM 575 C C . ALA A 1 73 ? 0.952 11.527 0.859 1.00 82.62 73 ALA A C 1
ATOM 577 O O . ALA A 1 73 ? 2.071 11.403 0.381 1.00 82.62 73 ALA A O 1
ATOM 578 N N . ASN A 1 74 ? 0.254 12.662 0.734 1.00 82.44 74 ASN A N 1
ATOM 579 C CA . ASN A 1 74 ? 0.698 13.775 -0.119 1.00 82.44 74 ASN A CA 1
ATOM 580 C C . ASN A 1 74 ? 1.990 14.425 0.391 1.00 82.44 74 ASN A C 1
ATOM 582 O O . ASN A 1 74 ? 2.776 14.947 -0.391 1.00 82.44 74 ASN A O 1
ATOM 586 N N . ILE A 1 75 ? 2.192 14.443 1.713 1.00 79.69 75 ILE A N 1
ATOM 587 C CA . ILE A 1 75 ? 3.417 14.982 2.309 1.00 79.69 75 ILE A CA 1
ATOM 588 C C . ILE A 1 75 ? 4.580 14.052 1.966 1.00 79.69 75 ILE A C 1
ATOM 590 O O . ILE A 1 75 ? 5.574 14.512 1.427 1.00 79.69 75 ILE A O 1
ATOM 594 N N . VAL A 1 76 ? 4.439 12.751 2.229 1.00 75.56 76 VAL A N 1
ATOM 595 C CA . VAL A 1 76 ? 5.474 11.744 1.951 1.00 75.56 76 VAL A CA 1
ATOM 596 C C . VAL A 1 76 ? 5.776 11.639 0.455 1.00 75.56 76 VAL A C 1
ATOM 598 O O . VAL A 1 76 ? 6.938 11.527 0.092 1.00 75.56 76 VAL A O 1
ATOM 601 N N . GLU A 1 77 ? 4.764 11.720 -0.410 1.00 73.38 77 GLU A N 1
ATOM 602 C CA . GLU A 1 77 ? 4.948 11.700 -1.864 1.00 73.38 77 GLU A CA 1
ATOM 603 C C . GLU A 1 77 ? 5.783 12.878 -2.362 1.00 73.38 77 GLU A C 1
ATOM 605 O O . GLU A 1 77 ? 6.628 12.664 -3.222 1.00 73.38 77 GLU A O 1
ATOM 610 N N . LYS A 1 78 ? 5.606 14.089 -1.818 1.00 74.00 78 LYS A N 1
ATOM 611 C CA . LYS A 1 78 ? 6.470 15.228 -2.168 1.00 74.00 78 LYS A CA 1
ATOM 612 C C . LYS A 1 78 ? 7.931 14.923 -1.846 1.00 74.00 78 LYS A C 1
ATOM 614 O O . LYS A 1 78 ? 8.747 14.873 -2.751 1.00 74.00 78 LYS A O 1
ATOM 619 N N . PHE A 1 79 ? 8.207 14.490 -0.615 1.00 66.88 79 PHE A N 1
ATOM 620 C CA . PHE A 1 79 ? 9.559 14.089 -0.203 1.00 66.88 79 PHE A CA 1
ATOM 621 C C . PHE A 1 79 ? 10.199 12.984 -1.053 1.00 66.88 79 PHE A C 1
ATOM 623 O O . PHE A 1 79 ? 11.421 12.900 -1.095 1.00 66.88 79 PHE A O 1
ATOM 630 N N . CYS A 1 80 ? 9.409 12.097 -1.663 1.00 63.91 80 CYS A N 1
ATOM 631 C CA . CYS A 1 80 ? 9.929 11.029 -2.517 1.00 63.91 80 CYS A CA 1
ATOM 632 C C . CYS A 1 80 ? 10.101 11.437 -3.987 1.00 63.91 80 CYS A C 1
ATOM 634 O O . CYS A 1 80 ? 10.791 10.718 -4.699 1.00 63.91 80 CYS A O 1
ATOM 636 N N . ASN A 1 81 ? 9.451 12.513 -4.442 1.00 60.69 81 ASN A N 1
ATOM 637 C CA . ASN A 1 81 ? 9.517 12.994 -5.828 1.00 60.69 81 ASN A CA 1
ATOM 638 C C . ASN A 1 81 ? 10.305 14.306 -5.976 1.00 60.69 81 ASN A C 1
ATOM 640 O O . ASN A 1 81 ? 10.576 14.700 -7.105 1.00 60.69 81 ASN A O 1
ATOM 644 N N . ASP A 1 82 ? 10.658 14.973 -4.874 1.00 56.66 82 ASP A N 1
ATOM 645 C CA . ASP A 1 82 ? 11.559 16.128 -4.854 1.00 56.66 82 ASP A CA 1
ATOM 646 C C . ASP A 1 82 ? 13.010 15.651 -5.101 1.00 56.66 82 ASP A C 1
ATOM 648 O O . ASP A 1 82 ? 13.863 15.675 -4.213 1.00 56.66 82 ASP A O 1
ATOM 652 N N . GLU A 1 83 ? 13.275 15.155 -6.310 1.00 53.16 83 GLU A N 1
ATOM 653 C CA . GLU A 1 83 ? 14.611 15.155 -6.900 1.00 53.16 83 GLU A CA 1
ATOM 654 C C . GLU A 1 83 ? 14.803 16.550 -7.527 1.00 53.16 83 GLU A C 1
ATOM 656 O O . GLU A 1 83 ? 14.171 16.882 -8.526 1.00 53.16 83 GLU A O 1
ATOM 661 N N . ASP A 1 84 ? 15.640 17.380 -6.899 1.00 50.28 84 ASP A N 1
ATOM 662 C CA . ASP A 1 84 ? 16.266 18.566 -7.508 1.00 50.28 84 ASP A CA 1
ATOM 663 C C . ASP A 1 84 ? 15.406 19.820 -7.798 1.00 50.28 84 ASP A C 1
ATOM 665 O O . ASP A 1 84 ? 15.435 20.351 -8.907 1.00 50.28 84 ASP A O 1
ATOM 669 N N . GLU A 1 85 ? 14.775 20.428 -6.784 1.00 46.94 85 GLU A N 1
ATOM 670 C CA . GLU A 1 85 ? 14.613 21.896 -6.794 1.00 46.94 85 GLU A CA 1
ATOM 671 C C . GLU A 1 85 ? 15.373 22.527 -5.617 1.00 46.94 85 GLU A C 1
ATOM 673 O O . GLU A 1 85 ? 15.014 22.381 -4.447 1.00 46.94 85 GLU A O 1
ATOM 678 N N . GLU A 1 86 ? 16.469 23.226 -5.937 1.00 49.59 86 GLU A N 1
ATOM 679 C CA . GLU A 1 86 ? 17.181 24.134 -5.035 1.00 49.59 86 GLU A CA 1
ATOM 680 C C . GLU A 1 86 ? 16.225 25.243 -4.556 1.00 49.59 86 GLU A C 1
ATOM 682 O O . GLU A 1 86 ? 16.137 26.323 -5.137 1.00 49.59 86 GLU A O 1
ATOM 687 N N . GLY A 1 87 ? 15.481 24.983 -3.483 1.00 45.41 87 GLY A N 1
ATOM 688 C CA . GLY A 1 87 ? 14.568 25.962 -2.902 1.00 45.41 87 GLY A CA 1
ATOM 689 C C . GLY A 1 87 ? 13.922 25.456 -1.618 1.00 45.41 87 GLY A C 1
ATOM 690 O O . GLY A 1 87 ? 12.944 24.726 -1.654 1.00 45.41 87 GLY A O 1
ATOM 691 N N . GLU A 1 88 ? 14.462 25.883 -0.474 1.00 41.81 88 GLU A N 1
ATOM 692 C CA . GLU A 1 88 ? 13.972 25.601 0.889 1.00 41.81 88 GLU A CA 1
ATOM 693 C C . GLU A 1 88 ? 14.128 24.153 1.393 1.00 41.81 88 GLU A C 1
ATOM 695 O O . GLU A 1 88 ? 13.195 23.471 1.826 1.00 41.81 88 GLU A O 1
ATOM 700 N N . SER A 1 89 ? 15.391 23.731 1.498 1.00 49.53 89 SER A N 1
ATOM 701 C CA . SER A 1 89 ? 15.814 22.652 2.390 1.00 49.53 89 SER A CA 1
ATOM 702 C C . SER A 1 89 ? 15.431 22.970 3.846 1.00 49.53 89 SER A C 1
ATOM 704 O O . S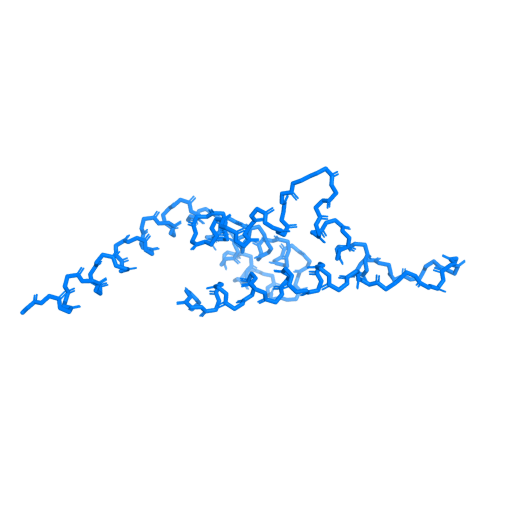ER A 1 89 ? 16.056 23.810 4.499 1.00 49.53 89 SER A O 1
ATOM 706 N N . GLY A 1 90 ? 14.420 22.293 4.390 1.00 48.12 90 GLY A N 1
ATOM 707 C CA . GLY A 1 90 ? 14.125 22.406 5.822 1.00 48.12 90 GLY A CA 1
ATOM 708 C C . GLY A 1 90 ? 12.821 21.788 6.304 1.00 48.12 90 GLY A C 1
ATOM 709 O O . GLY A 1 90 ? 12.668 21.565 7.508 1.00 48.12 90 GLY A O 1
ATOM 710 N N . GLN A 1 91 ? 11.876 21.465 5.421 1.00 56.31 91 GLN A N 1
ATOM 711 C CA . GLN A 1 91 ? 10.708 20.715 5.870 1.00 56.31 91 GLN A CA 1
ATOM 712 C C . GLN A 1 91 ? 11.143 19.279 6.146 1.00 56.31 91 GLN A C 1
ATOM 714 O O . GLN A 1 91 ? 11.671 18.589 5.290 1.00 56.31 91 GLN A O 1
ATOM 719 N N . SER A 1 92 ? 10.975 18.833 7.384 1.00 67.00 92 SER A N 1
ATOM 720 C CA . SER A 1 92 ? 11.087 17.423 7.739 1.00 67.00 92 SER A CA 1
ATOM 721 C C . SER A 1 92 ? 9.694 16.812 7.667 1.00 67.00 92 SER A C 1
ATOM 723 O O . SER A 1 92 ? 8.714 17.477 8.014 1.00 67.00 92 SER A O 1
ATOM 725 N N . ILE A 1 93 ? 9.583 15.545 7.248 1.00 74.25 93 ILE A N 1
ATOM 726 C CA . ILE A 1 93 ? 8.313 14.815 7.355 1.00 74.25 93 ILE A CA 1
ATOM 727 C C . ILE A 1 93 ? 7.837 14.944 8.809 1.00 74.25 93 ILE A C 1
ATOM 729 O O . ILE A 1 93 ? 8.553 14.491 9.715 1.00 74.25 93 ILE A O 1
ATOM 733 N N . PRO A 1 94 ? 6.649 15.528 9.062 1.00 83.12 94 PRO A N 1
ATOM 734 C CA . PRO A 1 94 ? 6.146 15.691 10.415 1.00 83.12 94 PRO A CA 1
ATOM 735 C C . PRO A 1 94 ? 6.171 14.352 11.149 1.00 83.12 94 PRO A C 1
ATOM 737 O O . PRO A 1 94 ? 5.767 13.331 10.586 1.00 83.12 94 PRO A O 1
ATOM 740 N N . LYS A 1 95 ? 6.602 14.338 12.419 1.00 83.62 95 LYS A N 1
ATOM 741 C CA . LYS A 1 95 ? 6.699 13.100 13.224 1.00 83.62 95 LYS A CA 1
ATOM 742 C C . LYS A 1 95 ? 5.416 12.261 13.159 1.00 83.62 95 LYS A C 1
ATOM 744 O O . LYS A 1 95 ? 5.485 11.039 13.072 1.00 83.62 95 LYS A O 1
ATOM 749 N N . ARG A 1 96 ? 4.255 12.926 13.122 1.00 83.19 96 ARG A N 1
ATOM 750 C CA . ARG A 1 96 ? 2.938 12.301 12.954 1.00 83.19 96 ARG A CA 1
ATOM 751 C C . ARG A 1 96 ? 2.802 11.519 11.642 1.00 83.19 96 ARG A C 1
ATOM 753 O O . ARG A 1 96 ? 2.284 10.411 11.668 1.00 83.19 96 ARG A O 1
ATOM 760 N N . CYS A 1 97 ? 3.273 12.064 10.522 1.00 84.88 97 CYS A N 1
ATOM 761 C CA . CYS A 1 97 ? 3.213 11.388 9.226 1.00 84.88 97 CYS A CA 1
ATOM 762 C C . CYS A 1 97 ? 4.226 10.260 9.109 1.00 84.88 97 CYS A C 1
ATOM 764 O O . CYS A 1 97 ? 3.890 9.203 8.591 1.00 84.88 97 CYS A O 1
ATOM 766 N N . ARG A 1 98 ? 5.420 10.436 9.685 1.00 85.06 98 ARG A N 1
ATOM 767 C CA . ARG A 1 98 ? 6.392 9.346 9.801 1.00 85.06 98 ARG A CA 1
ATOM 768 C C . ARG A 1 98 ? 5.803 8.170 10.588 1.00 85.06 98 ARG A C 1
ATOM 770 O O . ARG A 1 98 ? 5.894 7.032 10.144 1.00 85.06 98 ARG A O 1
ATOM 777 N N . TRP A 1 99 ? 5.163 8.444 11.726 1.00 87.06 99 TRP A N 1
ATOM 778 C CA . TRP A 1 99 ? 4.502 7.411 12.524 1.00 87.06 99 TRP A CA 1
ATOM 779 C C . TRP A 1 99 ? 3.321 6.766 11.785 1.00 87.06 99 TRP A C 1
ATOM 781 O O . TRP A 1 99 ? 3.209 5.546 11.801 1.00 87.06 99 TRP A O 1
ATOM 791 N N . ALA A 1 100 ? 2.495 7.549 11.083 1.00 85.88 100 ALA A N 1
ATOM 792 C CA . ALA A 1 100 ? 1.391 7.018 10.280 1.00 85.88 100 ALA A CA 1
ATOM 793 C C . ALA A 1 100 ? 1.882 6.078 9.161 1.00 85.88 100 ALA A C 1
ATOM 795 O O . ALA A 1 100 ? 1.305 5.008 8.986 1.00 85.88 100 ALA A O 1
ATOM 796 N N . SER A 1 101 ? 2.979 6.417 8.467 1.00 85.75 101 SER A N 1
ATOM 797 C CA . SER A 1 101 ? 3.613 5.515 7.491 1.00 85.75 101 SER A CA 1
ATOM 798 C C . SER A 1 101 ? 4.070 4.206 8.132 1.00 85.75 101 SER A C 1
ATOM 800 O O . SER A 1 101 ? 3.823 3.135 7.581 1.00 85.75 101 SER A O 1
ATOM 802 N N . TYR A 1 102 ? 4.731 4.278 9.293 1.00 86.88 102 TYR A N 1
ATOM 803 C CA . TYR A 1 102 ? 5.198 3.084 10.001 1.00 86.88 102 TYR A CA 1
ATOM 804 C C . TYR A 1 102 ? 4.042 2.209 10.484 1.00 86.88 102 TYR A C 1
ATOM 806 O O . TYR A 1 102 ? 4.077 1.002 10.276 1.00 86.88 102 TYR A O 1
ATOM 814 N N . ALA A 1 103 ? 3.009 2.805 11.082 1.00 87.06 103 ALA A N 1
ATOM 815 C CA . ALA A 1 103 ? 1.831 2.084 11.553 1.00 87.06 103 ALA A CA 1
ATOM 816 C C . ALA A 1 103 ? 1.099 1.385 10.398 1.00 87.06 103 ALA A C 1
ATOM 818 O O . ALA A 1 103 ? 0.733 0.215 10.512 1.00 87.06 103 ALA A O 1
ATOM 819 N N . LEU A 1 104 ? 0.952 2.071 9.259 1.00 87.00 104 LEU A N 1
ATOM 820 C CA . LEU A 1 104 ? 0.365 1.487 8.058 1.00 87.00 104 LEU A CA 1
ATOM 821 C C . LEU A 1 104 ? 1.213 0.334 7.508 1.00 87.00 104 LEU A C 1
ATOM 823 O O . LEU A 1 104 ? 0.674 -0.714 7.155 1.00 87.00 104 LEU A O 1
ATOM 827 N N . GLY A 1 105 ? 2.536 0.511 7.467 1.00 86.00 105 GLY A N 1
ATOM 828 C CA . GLY A 1 105 ? 3.481 -0.520 7.043 1.00 86.00 105 GLY A CA 1
ATOM 829 C C . GLY A 1 105 ? 3.437 -1.766 7.929 1.00 86.00 105 GLY A C 1
ATOM 830 O O . GLY A 1 105 ? 3.334 -2.871 7.405 1.00 86.00 105 GLY A O 1
ATOM 831 N N . ASP A 1 106 ? 3.452 -1.594 9.254 1.00 88.94 106 ASP A N 1
ATOM 832 C CA . ASP A 1 106 ? 3.365 -2.693 10.225 1.00 88.94 106 ASP A CA 1
ATOM 833 C C . ASP A 1 106 ? 2.027 -3.434 10.133 1.00 88.94 106 ASP A C 1
ATOM 835 O O . ASP A 1 106 ? 1.975 -4.663 10.203 1.00 88.94 106 ASP A O 1
ATOM 839 N N . CYS A 1 107 ? 0.930 -2.700 9.924 1.00 86.25 107 CYS A N 1
ATOM 840 C CA . CYS A 1 107 ? -0.372 -3.313 9.716 1.00 86.25 107 CYS A CA 1
ATOM 841 C C . CYS A 1 107 ? -0.389 -4.155 8.435 1.00 86.25 107 CYS A C 1
ATOM 843 O O . CYS A 1 107 ? -0.711 -5.339 8.497 1.00 86.25 107 CYS A O 1
ATOM 845 N N . LEU A 1 108 ? 0.034 -3.592 7.298 1.00 83.44 108 LEU A N 1
ATOM 846 C CA . LEU A 1 108 ? 0.095 -4.314 6.025 1.00 83.44 108 LEU A CA 1
ATOM 847 C C . LEU A 1 108 ? 1.050 -5.515 6.066 1.00 83.44 108 LEU A C 1
ATOM 849 O O . LEU A 1 108 ? 0.766 -6.529 5.433 1.00 83.44 108 LEU A O 1
ATOM 853 N N . HIS A 1 109 ? 2.146 -5.443 6.828 1.00 82.00 109 HIS A N 1
ATOM 854 C CA . HIS A 1 109 ? 3.100 -6.546 6.964 1.00 82.00 109 HIS A CA 1
ATOM 855 C C . HIS A 1 109 ? 2.476 -7.805 7.582 1.00 82.00 109 HIS A C 1
ATOM 857 O O . HIS A 1 109 ? 2.888 -8.913 7.262 1.00 82.00 109 HIS A O 1
ATOM 863 N N . LYS A 1 110 ? 1.421 -7.667 8.396 1.00 79.00 110 LYS A N 1
ATOM 864 C CA . LYS A 1 110 ? 0.670 -8.810 8.957 1.00 79.00 110 LYS A CA 1
ATOM 865 C C . LYS A 1 110 ? -0.133 -9.576 7.895 1.00 79.00 110 LYS A C 1
ATOM 867 O O . LYS A 1 110 ? -0.632 -10.669 8.172 1.00 79.00 110 LYS A O 1
ATOM 872 N N . TYR A 1 111 ? -0.279 -8.997 6.702 1.00 70.44 111 TYR A N 1
ATOM 873 C CA . TYR A 1 111 ? -1.089 -9.513 5.598 1.00 70.44 111 TYR A CA 1
ATOM 874 C C . TYR A 1 111 ? -0.298 -9.779 4.303 1.00 70.44 111 TYR A C 1
ATOM 876 O O . TYR A 1 111 ? -0.889 -10.281 3.334 1.00 70.44 111 TYR A O 1
ATOM 884 N N . ALA A 1 112 ? 0.995 -9.435 4.291 1.00 62.38 112 ALA A N 1
ATOM 885 C CA . ALA A 1 112 ? 1.952 -9.777 3.240 1.00 62.38 112 ALA A CA 1
ATOM 886 C C . ALA A 1 112 ? 2.323 -11.263 3.328 1.00 62.38 112 ALA A C 1
ATOM 888 O O . ALA A 1 112 ? 2.279 -11.921 2.265 1.00 62.38 112 ALA A O 1
#

Sequence (112 aa):
MEWLAGLQRSFERRRVERGACKDAVAAREECLANYGAESSLCTRLKLAEKRCLAEHLCPREFLQFYGGTKPCANIVEKFCNDEDEEGESGQSIPKRCRWASYALGDCLHKYA

Secondary structure (DSSP, 8-state):
--HHHHHHHHHHHHHHHHHHTHHHHHHHHHHHHHH-TT-HHHHHHHHHHHHHHHHHH-HHHHHHHH-SSS-HHHHHHHHHH--S--S-TTPPPPHHHHHHHHHHHHHHHTT-

=== Feature glossary ===
Key to the feature types in this record:

— What the protein is —

Primary structure: the covalent order of the twenty standard amino acids along the backbone. Two proteins with the same sequence will (almost always) fold to the same structure; two with 30% identity often share a fold but not the details.

Database cross-references. InterPro integrates a dozen domain/family signature databases into unified entries with residue-range hits. GO terms attach function/process/location labels with evidence codes. CATH codes position the fold in a four-level structural taxonomy. Organism is the NCBI-taxonomy species name.

— Where its atoms are —

The mmCIF block holds the 3D Cartesian coordinates of each backbone atom (N, Cα, C, O) in ångströms. mmCIF is the PDB's canonical archive format — a tagged-loop text representation of the atomic model.

Six rendered views show the 3D structure from the faces of a cube — i.e. along ±x, ±y, ±z. Rendering representation is drawn randomly per protein from cartoon (secondary-structure ribbons), sticks (backbone bonds), or molecular surface; coloring is either N→C rainbow (blue at the N-terminus through red at the C-terminus) or one color per chain.

— Local backbone conformation —

DSSP 8-state secondary structure assigns each residue one of H (α-helix), G (3₁₀-helix), I (π-helix), E (extended β-strand), B (isolated β-bridge), T (hydrogen-bonded turn), S (bend), or '-' (coil). The assignment is computed from backbone hydrogen-bond geometry via the Kabsch–Sander algorithm.

P-SEA three-state annotation labels each residue as helix, strand, or coil based purely on the geometry of the Cα trace. It serves as a fallback when the full backbone (and thus DSSP) is unavailable.

The φ/ψ torsion pair specifies the backbone conformation at each residue. φ rotates about the N–Cα bond, ψ about the Cα–C bond. Steric clashes forbid most of the (φ, ψ) plane — the allowed regions (α-helix basin, β-sheet basin, left-handed helix) are the Ramachandran-allowed regions.

— Global shape and packing —

The geometric summary reports three shape descriptors. Rg (radius of gyration) measures how spread out the Cα atoms are about their centre of mass; compact globular proteins have small Rg, elongated or unfolded ones large. Cα contacts (<8 Å, |i−j|>4) count long-range residue pairs in spatial proximity — high for tightly packed folds, near zero for rods or random coil. The bounding-box extents give the protein's footprint along x, y, z in Å.

Accessible surface area quantifies burial. A residue with SASA near zero is packed into the hydrophobic core; one with SASA >100 Å² sits on the surface. Computed here via the Shrake–Rupley numerical algorithm with a 1.4 Å probe.

Plot images: a contact map (which residues are close in 3D, as an N×N binary image), a Ramachandran scatter (backbone torsion angles, revealing secondary-structure composition at a glance), and — for AlphaFold structures — a PAE heatmap (pairwise prediction confidence).

— Structural neighborhood —

The Foldseek 3Di string encodes local tertiary geometry as a 20-letter alphabet — one character per residue — derived from the relative positions of nearby Cα atoms. Unlike the amino-acid sequence, 3Di is a direct function of the 3D structure, so two proteins with the same fold have similar 3Di strings even at low sequence identity.

Nearest PDB neighbors are the top structural matches found by Foldseek when searching this structure against the entire Protein Data Bank. Each hit reports a TM-s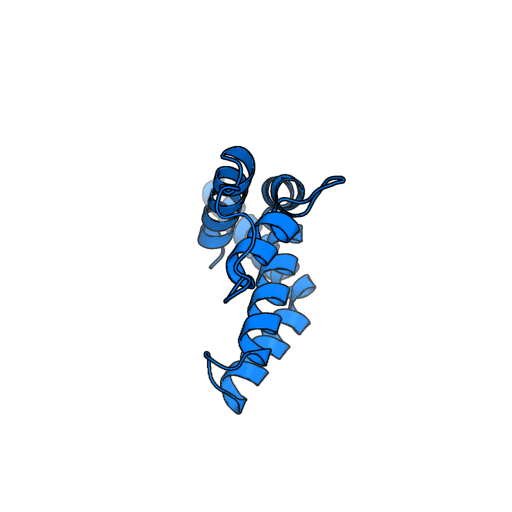core (0 to 1; >0.5 almost always implies the same fold) and an E-value. These are *structural* homologs — they may share no detectable sequence similarity.

— Confidence and disorder —

For AlphaFold models, the B-factor field carries pLDDT — the model's own estimate of local accuracy on a 0–100 scale. Regions with pLDDT<50 should be treated as essentially unmodeled; they often correspond to intrinsically disordered segments.

B-factor (Debye–Waller factor) reflects atomic displacement in the crystal lattice. It is an experimental observable (units Å²), not a prediction; low values mean the atom is pinned down, high values mean it moves or is heterogeneous across the crystal.

Predicted aligned error is AlphaFold's pairwise confidence. Unlike pLDDT (per-residue), PAE is per-residue-pair and captures whether two parts of the structure are correctly placed relative to each other. Units are ångströms of expected positional error.